Protein AF-A0A2K0TDV8-F1 (afdb_monomer_lite)

Foldseek 3Di:
DDDDDDDDPPDDPPPDPPPVLVDPLPLCPLQDDDDDLVRLLVSLVVLLVVLVVLVLCVLQDPCSVSCLSSLQVSLVSLLVSLVVLCVPPPDDNQPSLVSSLSSLVSQLLRRSDPVSNVSSVVSLVPDPCDDPSVPPPVDNPPCVVVSVVSCVVRPHDDD

Radius of gyration: 22.63 Å; chains: 1; bounding box: 81×24×63 Å

Secondary structure (DSSP, 8-state):
--------------------GGG---TTTTPPP--SHHHHHHHHHHHHHHHHHHHHHHHH-TTGGGGHHHHHHHHHHHHHHHHHHHHH--S-HHHHHHTTHHHHHHHHHH-S-HHHHHHHHHHHHTS-SSSGGG---SSTHHHHHHHHHHHHHS-----

pLDDT: mean 72.07, std 19.68, range [34.25, 96.44]

Structure (mmCIF, N/CA/C/O backbone):
data_AF-A0A2K0TDV8-F1
#
_entry.id   AF-A0A2K0TDV8-F1
#
loop_
_atom_site.group_PDB
_atom_site.id
_atom_site.type_symbol
_atom_site.label_atom_id
_atom_site.label_alt_id
_atom_site.label_comp_id
_atom_site.label_asym_id
_atom_site.label_entity_id
_atom_site.label_seq_id
_atom_site.pdbx_PDB_ins_code
_atom_site.Cartn_x
_atom_site.Cartn_y
_atom_site.Cartn_z
_atom_site.occupancy
_atom_site.B_iso_or_equiv
_atom_site.auth_seq_id
_atom_site.auth_comp_id
_atom_site.auth_asym_id
_atom_site.auth_atom_id
_atom_site.pdbx_PDB_model_num
ATOM 1 N N . MET A 1 1 ? 61.253 -1.330 42.720 1.00 34.25 1 MET A N 1
ATOM 2 C CA . MET A 1 1 ? 60.950 -1.454 41.282 1.00 34.25 1 MET A CA 1
ATOM 3 C C . MET A 1 1 ? 59.486 -1.865 41.175 1.00 34.25 1 MET A C 1
ATOM 5 O O . MET A 1 1 ? 59.145 -2.910 41.700 1.00 34.25 1 MET A O 1
ATOM 9 N N . LEU A 1 2 ? 58.669 -0.966 40.611 1.00 35.56 2 LEU A N 1
ATOM 10 C CA . LEU A 1 2 ? 57.293 -1.111 40.097 1.00 35.56 2 LEU A CA 1
ATOM 11 C C . LEU A 1 2 ? 56.145 -1.568 41.029 1.00 35.56 2 LEU A C 1
ATOM 13 O O . LEU A 1 2 ? 55.917 -2.746 41.267 1.00 35.56 2 LEU A O 1
ATOM 17 N N . TYR A 1 3 ? 55.369 -0.558 41.445 1.00 35.44 3 TYR A N 1
ATOM 18 C CA . TYR A 1 3 ? 53.937 -0.609 41.761 1.00 35.44 3 TYR A CA 1
ATOM 19 C C . TYR A 1 3 ? 53.125 -1.071 40.543 1.00 35.44 3 TYR A C 1
ATOM 21 O O . TYR A 1 3 ? 53.331 -0.520 39.463 1.00 35.44 3 TYR A O 1
ATOM 29 N N . VAL A 1 4 ? 52.116 -1.924 40.744 1.00 35.66 4 VAL A N 1
ATOM 30 C CA . VAL A 1 4 ? 50.887 -1.915 39.930 1.00 35.66 4 VAL A CA 1
ATOM 31 C C . VAL A 1 4 ? 49.699 -2.223 40.846 1.00 35.66 4 VAL A C 1
ATOM 33 O O . VAL A 1 4 ? 49.537 -3.340 41.324 1.00 35.66 4 VAL A O 1
ATOM 36 N N . SER A 1 5 ? 48.890 -1.194 41.103 1.00 39.72 5 SER A N 1
ATOM 37 C CA . SER A 1 5 ? 47.543 -1.304 41.664 1.00 39.72 5 SER A CA 1
ATOM 38 C C . SER A 1 5 ? 46.589 -1.547 40.494 1.00 39.72 5 SER A C 1
ATOM 40 O O . SER A 1 5 ? 46.474 -0.684 39.622 1.00 39.72 5 SER A O 1
ATOM 42 N N . LEU A 1 6 ? 45.963 -2.724 40.428 1.00 38.41 6 LEU A N 1
ATOM 43 C CA . LEU A 1 6 ? 44.910 -3.007 39.452 1.00 38.41 6 LEU A CA 1
ATOM 44 C C . LEU A 1 6 ? 43.569 -2.616 40.071 1.00 38.41 6 LEU A C 1
ATOM 46 O O . LEU A 1 6 ? 43.057 -3.262 40.980 1.00 38.41 6 LEU A O 1
ATOM 50 N N . LYS A 1 7 ? 43.086 -1.475 39.586 1.00 38.44 7 LYS A N 1
ATOM 51 C CA . LYS A 1 7 ? 41.793 -0.857 39.856 1.00 38.44 7 LYS A CA 1
ATOM 52 C C . LYS A 1 7 ? 40.673 -1.783 39.368 1.00 38.44 7 LYS A C 1
ATOM 54 O O . LYS A 1 7 ? 40.788 -2.358 38.290 1.00 38.44 7 LYS A O 1
ATOM 59 N N . GLU A 1 8 ? 39.614 -1.897 40.162 1.00 38.06 8 GLU A N 1
ATOM 60 C CA . GLU A 1 8 ? 38.343 -2.524 39.794 1.00 38.06 8 GLU A CA 1
ATOM 61 C C . GLU A 1 8 ? 37.771 -1.873 38.525 1.00 38.06 8 GLU A C 1
ATOM 63 O O . GLU A 1 8 ? 37.447 -0.684 38.529 1.00 38.06 8 GLU A O 1
ATOM 68 N N . ASP A 1 9 ? 37.615 -2.654 37.455 1.00 34.84 9 ASP A N 1
ATOM 69 C CA . ASP A 1 9 ? 36.785 -2.276 36.309 1.00 34.84 9 ASP A CA 1
ATOM 70 C C . ASP A 1 9 ? 35.326 -2.598 36.641 1.00 34.84 9 ASP A C 1
ATOM 72 O O . ASP A 1 9 ? 34.783 -3.659 36.329 1.00 34.84 9 ASP A O 1
ATOM 76 N N . GLN A 1 10 ? 34.688 -1.650 37.321 1.00 40.41 10 GLN A N 1
ATOM 77 C CA . GLN A 1 10 ? 33.242 -1.597 37.457 1.00 40.41 10 GLN A CA 1
ATOM 78 C C . GLN A 1 10 ? 32.666 -1.222 36.084 1.00 40.41 10 GLN A C 1
ATOM 80 O O . GLN A 1 10 ? 32.701 -0.065 35.666 1.00 40.41 10 GLN A O 1
ATOM 85 N N . SER A 1 11 ? 32.203 -2.228 35.341 1.00 37.12 11 SER A N 1
ATOM 86 C CA . SER A 1 11 ? 31.529 -2.031 34.057 1.00 37.12 11 SER A CA 1
ATOM 87 C C . SER A 1 11 ? 30.281 -1.159 34.262 1.00 37.12 11 SER A C 1
ATOM 89 O O . SER A 1 11 ? 29.510 -1.433 35.185 1.00 37.12 11 SER A O 1
ATOM 91 N N . PRO A 1 12 ? 30.041 -0.120 33.443 1.00 39.59 12 PRO A N 1
ATOM 92 C CA . PRO A 1 12 ? 28.808 0.642 33.548 1.00 39.59 12 PRO A CA 1
ATOM 93 C C . PRO A 1 12 ? 27.650 -0.256 33.104 1.00 39.59 12 PRO A C 1
ATOM 95 O O . PRO A 1 12 ? 27.667 -0.789 31.993 1.00 39.59 12 PRO A O 1
ATOM 98 N N . SER A 1 13 ? 26.649 -0.437 33.972 1.00 37.62 13 SER A N 1
ATOM 99 C CA . SER A 1 13 ? 25.384 -1.043 33.568 1.00 37.62 13 SER A CA 1
ATOM 100 C C . SER A 1 13 ? 24.748 -0.122 32.534 1.00 37.62 13 SER A C 1
ATOM 102 O O . SER A 1 13 ? 24.280 0.971 32.861 1.00 37.62 13 SER A O 1
ATOM 104 N N . ILE A 1 14 ? 24.782 -0.542 31.275 1.00 38.66 14 ILE A N 1
ATOM 105 C CA . ILE A 1 14 ? 23.979 0.061 30.223 1.00 38.66 14 ILE A CA 1
ATOM 106 C C . ILE A 1 14 ? 22.534 -0.287 30.565 1.00 38.66 14 ILE A C 1
ATOM 108 O O . ILE A 1 14 ? 22.094 -1.419 30.392 1.00 38.66 14 ILE A O 1
ATOM 112 N N . SER A 1 15 ? 21.822 0.684 31.124 1.00 45.03 15 SER A N 1
ATOM 113 C CA . SER A 1 15 ? 20.370 0.665 31.161 1.00 45.03 15 SER A CA 1
ATOM 114 C C . SER A 1 15 ? 19.909 0.946 29.735 1.00 45.03 15 SER A C 1
ATOM 116 O O . SER A 1 15 ? 19.840 2.105 29.325 1.00 45.03 15 SER A O 1
ATOM 118 N N . GLU A 1 16 ? 19.680 -0.102 28.947 1.00 44.28 16 GLU A N 1
ATOM 119 C CA . GLU A 1 16 ? 18.905 0.049 27.719 1.00 44.28 16 GLU A CA 1
ATOM 120 C C . GLU A 1 16 ? 17.519 0.564 28.133 1.00 44.28 16 GLU A C 1
ATOM 122 O O . GLU A 1 16 ? 16.904 -0.015 29.035 1.00 44.28 16 GLU A O 1
ATOM 127 N N . PRO A 1 17 ? 17.028 1.682 27.574 1.00 42.97 17 PRO A N 1
ATOM 128 C CA . PRO A 1 17 ? 15.631 2.010 27.749 1.00 42.97 17 PRO A CA 1
ATOM 129 C C . PRO A 1 17 ? 14.848 0.916 27.024 1.00 42.97 17 PRO A C 1
ATOM 131 O O . PRO A 1 17 ? 14.946 0.791 25.804 1.00 42.97 17 PRO A O 1
ATOM 134 N N . GLU A 1 18 ? 14.097 0.116 27.779 1.00 47.19 18 GLU A N 1
ATOM 135 C CA . GLU A 1 18 ? 12.995 -0.680 27.246 1.00 47.19 18 GLU A CA 1
ATOM 136 C C . GLU A 1 18 ? 11.960 0.305 26.676 1.00 47.19 18 GLU A C 1
ATOM 138 O O . GLU A 1 18 ? 10.981 0.673 27.325 1.00 47.19 18 GLU A O 1
ATOM 143 N N . GLU A 1 19 ? 12.223 0.830 25.477 1.00 50.44 19 GLU A N 1
ATOM 144 C CA . GLU A 1 19 ? 11.167 1.381 24.647 1.00 50.44 19 GLU A CA 1
ATOM 145 C C . GLU A 1 19 ? 10.252 0.207 24.315 1.00 50.44 19 GLU A C 1
ATOM 147 O O . GLU A 1 19 ? 10.674 -0.772 23.702 1.00 50.44 19 GLU A O 1
ATOM 152 N N . ASP A 1 20 ? 9.011 0.298 24.782 1.00 44.69 20 ASP A N 1
ATOM 153 C CA . ASP A 1 20 ? 7.917 -0.608 24.456 1.00 44.69 20 ASP A CA 1
ATOM 154 C C . ASP A 1 20 ? 7.663 -0.566 22.934 1.00 44.69 20 ASP A C 1
ATOM 156 O O . ASP A 1 20 ? 6.823 0.173 22.411 1.00 44.69 20 ASP A O 1
ATOM 160 N N . ASP A 1 21 ? 8.487 -1.319 22.205 1.00 51.66 21 ASP A N 1
ATOM 161 C CA . ASP A 1 21 ? 8.592 -1.376 20.744 1.00 51.66 21 ASP A CA 1
ATOM 162 C C . ASP A 1 21 ? 7.251 -1.758 20.090 1.00 51.66 21 ASP A C 1
ATOM 164 O O . ASP A 1 21 ? 6.934 -1.372 18.962 1.00 51.66 21 ASP A O 1
ATOM 168 N N . ALA A 1 22 ? 6.378 -2.427 20.850 1.00 50.53 22 ALA A N 1
ATOM 169 C CA . ALA A 1 22 ? 5.074 -2.877 20.390 1.00 50.53 22 ALA A CA 1
ATOM 170 C C . ALA A 1 22 ? 4.088 -1.730 20.082 1.00 50.53 22 ALA A C 1
ATOM 172 O O . ALA A 1 22 ? 3.135 -1.942 19.326 1.00 50.53 22 ALA A O 1
ATOM 173 N N . THR A 1 23 ? 4.287 -0.515 20.616 1.00 55.88 23 THR A N 1
ATOM 174 C CA . THR A 1 23 ? 3.321 0.595 20.460 1.00 55.88 23 THR A CA 1
ATOM 175 C C . THR A 1 23 ? 3.941 1.958 20.167 1.00 55.88 23 THR A C 1
ATOM 177 O O . THR A 1 23 ? 3.319 2.995 20.413 1.00 55.88 23 THR A O 1
ATOM 180 N N . SER A 1 24 ? 5.127 2.006 19.553 1.00 62.53 24 SER A N 1
ATOM 181 C CA . SER A 1 24 ? 5.688 3.292 19.134 1.00 62.53 24 SER A CA 1
ATOM 182 C C . SER A 1 24 ? 4.723 4.042 18.203 1.00 62.53 24 SER A C 1
ATOM 184 O O . SER A 1 24 ? 4.488 3.639 17.060 1.00 62.53 24 SER A O 1
ATOM 186 N N . LEU A 1 25 ? 4.181 5.166 18.688 1.00 64.62 25 LEU A N 1
ATOM 187 C CA . LEU A 1 25 ? 3.354 6.103 17.917 1.00 64.62 25 LEU A CA 1
ATOM 188 C C . LEU A 1 25 ? 4.182 6.914 16.914 1.00 64.62 25 LEU A C 1
ATOM 190 O O . LEU A 1 25 ? 3.615 7.672 16.128 1.00 64.62 25 LEU A O 1
ATOM 194 N N . ASN A 1 26 ? 5.515 6.769 16.919 1.00 70.94 26 ASN A N 1
ATOM 195 C CA . ASN A 1 26 ? 6.358 7.385 15.909 1.00 70.94 26 ASN A CA 1
ATOM 196 C C . ASN A 1 26 ? 5.978 6.793 14.541 1.00 70.94 26 ASN A C 1
ATOM 198 O O . ASN A 1 26 ? 6.185 5.597 14.289 1.00 70.94 26 ASN A O 1
ATOM 202 N N . PRO A 1 27 ? 5.424 7.608 13.628 1.00 64.31 27 PRO A N 1
ATOM 203 C CA . PRO A 1 27 ? 4.911 7.085 12.374 1.00 64.31 27 PRO A CA 1
ATOM 204 C C . PRO A 1 27 ? 6.048 6.538 11.496 1.00 64.31 27 PRO A C 1
ATOM 206 O O . PRO A 1 27 ? 5.813 5.599 10.741 1.00 64.31 27 PRO A O 1
ATOM 209 N N . ARG A 1 28 ? 7.289 7.024 11.679 1.00 68.88 28 ARG A N 1
ATOM 210 C CA . ARG A 1 28 ? 8.467 6.619 10.898 1.00 68.88 28 ARG A CA 1
ATOM 211 C C . ARG A 1 28 ? 9.244 5.427 11.451 1.00 68.88 28 ARG A C 1
ATOM 213 O O . ARG A 1 28 ? 10.149 4.974 10.759 1.00 68.88 28 ARG A O 1
ATOM 220 N N . HIS A 1 29 ? 8.922 4.932 12.648 1.00 69.25 29 HIS A N 1
ATOM 221 C CA . HIS A 1 29 ? 9.697 3.867 13.306 1.00 69.25 29 HIS A CA 1
ATOM 222 C C . HIS A 1 29 ? 9.867 2.634 12.395 1.00 69.25 29 HIS A C 1
ATOM 224 O O . HIS A 1 29 ? 10.936 2.046 12.327 1.00 69.25 29 HIS A O 1
ATOM 230 N N . PHE A 1 30 ? 8.856 2.322 11.583 1.00 74.12 30 PHE A N 1
ATOM 231 C CA . PHE A 1 30 ? 8.838 1.134 10.725 1.00 74.12 30 PHE A CA 1
ATOM 232 C C . PHE A 1 30 ? 9.075 1.427 9.233 1.00 74.12 30 PHE A C 1
ATOM 234 O O . PHE A 1 30 ? 8.704 0.628 8.377 1.00 74.12 30 PHE A O 1
ATOM 241 N N . MET A 1 31 ? 9.656 2.578 8.882 1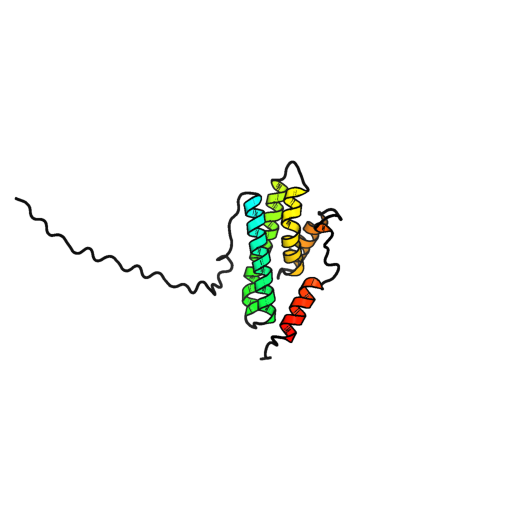.00 83.75 31 MET A N 1
ATOM 242 C CA . MET A 1 31 ? 9.990 2.887 7.485 1.00 83.75 31 MET A CA 1
ATOM 243 C C . MET A 1 31 ? 11.347 2.278 7.117 1.00 83.75 31 MET A C 1
ATOM 245 O O . MET A 1 31 ? 12.381 2.683 7.646 1.00 83.75 31 MET A O 1
ATOM 249 N N . LEU A 1 32 ? 11.351 1.339 6.170 1.00 88.12 32 LEU A N 1
ATOM 250 C CA . LEU A 1 32 ? 12.572 0.707 5.670 1.00 88.12 32 LEU A CA 1
ATOM 251 C C . LEU A 1 32 ? 13.100 1.452 4.431 1.00 88.12 32 LEU A C 1
ATOM 253 O O . LEU A 1 32 ? 12.331 1.713 3.502 1.00 88.12 32 LEU A O 1
ATOM 257 N N . PRO A 1 33 ? 14.399 1.800 4.368 1.00 90.88 33 PRO A N 1
ATOM 258 C CA . PRO A 1 33 ? 14.975 2.397 3.172 1.00 90.88 33 PRO A CA 1
ATOM 259 C C . PRO A 1 33 ? 15.162 1.347 2.069 1.00 90.88 33 PRO A C 1
ATOM 261 O O . PRO A 1 33 ? 15.380 0.167 2.334 1.00 90.88 33 PRO A O 1
ATOM 264 N N . TYR A 1 34 ? 15.148 1.795 0.816 1.00 91.00 34 TYR A N 1
ATOM 265 C CA . TYR A 1 34 ? 15.464 0.974 -0.351 1.00 91.00 34 TYR A CA 1
ATOM 266 C C . TYR A 1 34 ? 16.202 1.808 -1.398 1.00 91.00 34 TYR A C 1
ATOM 268 O O . TYR A 1 34 ? 15.978 3.012 -1.533 1.00 91.00 34 TYR A O 1
ATOM 276 N N . THR A 1 35 ? 17.105 1.172 -2.145 1.00 90.81 35 THR A N 1
ATOM 277 C CA . THR A 1 35 ? 17.933 1.844 -3.163 1.00 90.81 35 THR A CA 1
ATOM 278 C C . THR A 1 35 ? 17.974 1.099 -4.493 1.00 90.81 35 THR A C 1
ATOM 280 O O . THR A 1 35 ? 18.470 1.645 -5.479 1.00 90.81 35 THR A O 1
ATOM 283 N N . ASP A 1 36 ? 17.398 -0.096 -4.579 1.00 89.69 36 ASP A N 1
ATOM 284 C CA . ASP A 1 36 ? 17.361 -0.950 -5.765 1.00 89.69 36 ASP A CA 1
ATOM 285 C C . ASP A 1 36 ? 15.945 -1.500 -6.005 1.00 89.69 36 ASP A C 1
ATOM 287 O O . ASP A 1 36 ? 15.055 -1.362 -5.169 1.00 89.69 36 ASP A O 1
ATOM 291 N N . ILE A 1 37 ? 15.712 -2.073 -7.189 1.00 88.75 37 ILE A N 1
ATOM 292 C CA . ILE A 1 37 ? 14.387 -2.579 -7.586 1.00 88.75 37 ILE A CA 1
ATOM 293 C C . ILE A 1 37 ? 13.915 -3.721 -6.661 1.00 88.75 37 ILE A C 1
ATOM 295 O O . ILE A 1 37 ? 12.788 -3.634 -6.170 1.00 88.75 37 ILE A O 1
ATOM 299 N N . PRO A 1 38 ? 14.719 -4.775 -6.400 1.00 89.06 38 PRO A N 1
ATOM 300 C CA . PRO A 1 38 ? 14.347 -5.824 -5.452 1.00 89.06 38 PRO A CA 1
ATOM 301 C C . PRO A 1 38 ? 13.977 -5.306 -4.059 1.00 89.06 38 PRO A C 1
ATOM 303 O O . PRO A 1 38 ? 12.917 -5.670 -3.546 1.00 89.06 38 PRO A O 1
ATOM 306 N N . SER A 1 39 ? 14.806 -4.443 -3.459 1.00 91.94 39 SER A N 1
ATOM 307 C CA . SER A 1 39 ? 14.516 -3.886 -2.133 1.00 91.94 39 SER A CA 1
ATOM 308 C C . SER A 1 39 ? 13.257 -3.019 -2.144 1.00 91.94 39 SER A C 1
ATOM 310 O O . SER A 1 39 ? 12.416 -3.181 -1.265 1.00 91.94 39 SER A O 1
ATOM 312 N N . ALA A 1 40 ? 13.041 -2.195 -3.175 1.00 92.31 40 ALA A N 1
ATOM 313 C CA . ALA A 1 40 ? 11.814 -1.406 -3.326 1.00 92.31 40 ALA A CA 1
ATOM 314 C C . ALA A 1 40 ? 10.551 -2.285 -3.416 1.00 92.31 40 ALA A C 1
ATOM 316 O O . ALA A 1 40 ? 9.522 -1.990 -2.803 1.00 92.31 40 ALA A O 1
ATOM 317 N N . ALA A 1 41 ? 10.619 -3.398 -4.151 1.00 90.44 41 ALA A N 1
ATOM 318 C CA . ALA A 1 41 ? 9.495 -4.320 -4.288 1.00 90.44 41 ALA A CA 1
ATOM 319 C C . ALA A 1 41 ? 9.189 -5.081 -2.983 1.00 90.44 41 ALA A C 1
ATOM 321 O O . ALA A 1 41 ? 8.023 -5.273 -2.636 1.00 90.44 41 ALA A O 1
ATOM 322 N N . LEU A 1 42 ? 10.220 -5.493 -2.238 1.00 93.12 42 LEU A N 1
ATOM 323 C CA . LEU A 1 42 ? 10.049 -6.168 -0.947 1.00 93.12 42 LEU A CA 1
ATOM 324 C C . LEU A 1 42 ? 9.559 -5.212 0.144 1.00 93.12 42 LEU A C 1
ATOM 326 O O . LEU A 1 42 ? 8.622 -5.547 0.866 1.00 93.12 42 LEU A O 1
ATOM 330 N N . VAL A 1 43 ? 10.142 -4.014 0.239 1.00 94.75 43 VAL A N 1
ATOM 331 C CA . VAL A 1 43 ? 9.717 -2.998 1.213 1.00 94.75 43 VAL A CA 1
ATOM 332 C C . VAL A 1 43 ? 8.276 -2.573 0.951 1.00 94.75 43 VAL A C 1
ATOM 334 O O . VAL A 1 43 ? 7.471 -2.555 1.874 1.00 94.75 43 VAL A O 1
ATOM 337 N N . SER A 1 44 ? 7.894 -2.339 -0.305 1.00 94.62 44 SER A N 1
ATOM 338 C CA . SER A 1 44 ? 6.498 -2.009 -0.615 1.00 94.62 44 SER A CA 1
ATOM 339 C C . SER A 1 44 ? 5.520 -3.147 -0.297 1.00 94.62 44 SER A C 1
ATOM 341 O O . SER A 1 44 ? 4.364 -2.887 0.040 1.00 94.62 44 SER A O 1
ATOM 343 N N . LEU A 1 45 ? 5.949 -4.413 -0.378 1.00 94.12 45 LEU A N 1
ATOM 344 C CA . LEU A 1 45 ? 5.133 -5.547 0.061 1.00 94.12 45 LEU A CA 1
ATOM 345 C C . LEU A 1 45 ? 4.954 -5.550 1.585 1.00 94.12 45 LEU A C 1
ATOM 347 O O . LEU A 1 45 ? 3.837 -5.745 2.066 1.00 94.12 45 LEU A O 1
ATOM 351 N N . TYR A 1 46 ? 6.029 -5.286 2.329 1.00 95.12 46 TYR A N 1
ATOM 352 C CA . TYR A 1 46 ? 5.981 -5.077 3.775 1.00 95.12 46 TYR A CA 1
ATOM 353 C C . TYR A 1 46 ? 5.035 -3.924 4.144 1.00 95.12 46 TYR A C 1
ATOM 355 O O . TYR A 1 46 ? 4.166 -4.082 5.002 1.00 95.12 46 TYR A O 1
ATOM 363 N N . ASP A 1 47 ? 5.126 -2.792 3.450 1.00 95.56 47 ASP A N 1
ATOM 364 C CA . ASP A 1 47 ? 4.244 -1.643 3.656 1.00 95.56 47 ASP A CA 1
ATOM 365 C C . ASP A 1 47 ? 2.775 -1.996 3.379 1.00 95.56 47 ASP A C 1
ATOM 367 O O . ASP A 1 47 ? 1.886 -1.619 4.142 1.00 95.56 47 ASP A O 1
ATOM 371 N N . ALA A 1 48 ? 2.500 -2.773 2.327 1.00 93.75 48 ALA A N 1
ATOM 372 C CA . ALA A 1 48 ? 1.148 -3.226 2.011 1.00 93.75 48 ALA A CA 1
ATOM 373 C C . ALA A 1 48 ? 0.578 -4.138 3.111 1.00 93.75 48 ALA A C 1
ATOM 375 O O . ALA A 1 48 ? -0.590 -4.000 3.490 1.00 93.75 48 ALA A O 1
ATOM 376 N N . ALA A 1 49 ? 1.394 -5.038 3.665 1.00 93.50 49 ALA A N 1
ATOM 377 C CA . ALA A 1 49 ? 0.999 -5.874 4.796 1.00 93.50 49 ALA A CA 1
ATOM 378 C C . ALA A 1 49 ? 0.701 -5.033 6.050 1.00 93.50 49 ALA A C 1
ATOM 380 O O . ALA A 1 49 ? -0.313 -5.262 6.710 1.00 93.50 49 ALA A O 1
ATOM 381 N N . ASN A 1 50 ? 1.507 -4.005 6.334 1.00 94.19 50 ASN A N 1
ATOM 382 C CA . ASN A 1 50 ? 1.261 -3.093 7.454 1.00 94.19 50 ASN A CA 1
ATOM 383 C C . ASN A 1 50 ? -0.027 -2.285 7.275 1.00 94.19 50 ASN A C 1
ATOM 385 O O . ASN A 1 50 ? -0.826 -2.210 8.203 1.00 94.19 50 ASN A O 1
ATOM 389 N N . ILE A 1 51 ? -0.289 -1.736 6.082 1.00 92.38 51 ILE A N 1
ATOM 390 C CA . ILE A 1 51 ? -1.566 -1.058 5.788 1.00 92.38 51 ILE A CA 1
ATOM 391 C C . ILE A 1 51 ? -2.739 -1.998 6.064 1.00 92.38 51 ILE A C 1
ATOM 393 O O . ILE A 1 51 ? -3.715 -1.596 6.693 1.00 92.38 51 ILE A O 1
ATOM 397 N N . SER A 1 52 ? -2.624 -3.248 5.616 1.00 89.88 52 SER A N 1
ATOM 398 C CA . SER A 1 52 ? -3.644 -4.276 5.817 1.00 89.88 52 SER A CA 1
ATOM 399 C C . SER A 1 52 ? -3.925 -4.497 7.298 1.00 89.88 52 SER A C 1
ATOM 401 O O . SER A 1 52 ? -5.059 -4.356 7.744 1.00 89.88 52 SER A O 1
ATOM 403 N N . LEU A 1 53 ? -2.880 -4.769 8.077 1.00 90.06 53 LEU A N 1
ATOM 404 C CA . LEU A 1 53 ? -2.991 -5.032 9.505 1.00 90.06 53 LEU A CA 1
ATOM 405 C C . LEU A 1 53 ? -3.550 -3.827 10.272 1.00 90.06 53 LEU A C 1
ATOM 407 O O . LEU A 1 53 ? -4.476 -3.985 11.061 1.00 90.06 53 LEU A O 1
ATOM 411 N N . LEU A 1 54 ? -3.057 -2.618 9.993 1.00 89.00 54 LEU A N 1
ATOM 412 C CA . LEU A 1 54 ? -3.530 -1.391 10.638 1.00 89.00 54 LEU A CA 1
ATOM 413 C C . LEU A 1 54 ? -4.990 -1.076 10.284 1.00 89.00 54 LEU A C 1
ATOM 415 O O . LEU A 1 54 ? -5.731 -0.567 11.122 1.00 89.00 54 LEU A O 1
ATOM 419 N N . ARG A 1 55 ? -5.437 -1.401 9.064 1.00 85.94 55 ARG A N 1
ATOM 420 C CA . ARG A 1 55 ? -6.847 -1.263 8.677 1.00 85.94 55 ARG A CA 1
ATOM 421 C C . ARG A 1 55 ? -7.753 -2.285 9.327 1.00 85.94 55 ARG A C 1
ATOM 423 O O . ARG A 1 55 ? -8.848 -1.918 9.735 1.00 85.94 55 ARG A O 1
ATOM 430 N N . LEU A 1 56 ? -7.308 -3.527 9.452 1.00 85.81 56 LEU A N 1
ATOM 431 C CA . LEU A 1 56 ? -8.059 -4.538 10.188 1.00 85.81 56 LEU A CA 1
ATOM 432 C C . LEU A 1 56 ? -8.136 -4.184 11.677 1.00 85.81 56 LEU A C 1
ATOM 434 O O . LEU A 1 56 ? -9.205 -4.292 12.269 1.00 85.81 56 LEU A O 1
ATOM 438 N N . LEU A 1 57 ? -7.053 -3.656 12.256 1.00 83.94 57 LEU A N 1
ATOM 439 C CA . LEU A 1 57 ? -7.050 -3.128 13.620 1.00 83.94 57 LEU A CA 1
ATOM 440 C C . LEU A 1 57 ? -8.063 -1.984 13.792 1.00 83.94 57 LEU A C 1
ATOM 442 O O . LEU A 1 57 ? -8.713 -1.887 14.829 1.00 83.94 57 LEU A O 1
ATOM 446 N N . HIS A 1 58 ? -8.256 -1.168 12.751 1.00 81.62 58 HIS A N 1
ATOM 447 C CA . HIS A 1 58 ? -9.272 -0.113 12.720 1.00 81.62 58 HIS A CA 1
ATOM 448 C C . HIS A 1 58 ? -10.708 -0.616 12.869 1.00 81.62 58 HIS A C 1
ATOM 450 O O . HIS A 1 58 ? -11.566 0.140 13.309 1.00 81.62 58 HIS A O 1
ATOM 456 N N . LEU A 1 59 ? -10.976 -1.881 12.540 1.00 76.69 59 LEU A N 1
AT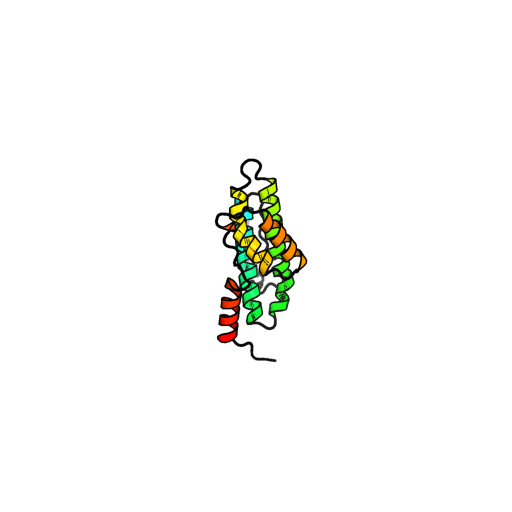OM 457 C CA . LEU A 1 59 ? -12.306 -2.470 12.693 1.00 76.69 59 LEU A CA 1
ATOM 458 C C . LEU A 1 59 ? -12.604 -2.913 14.126 1.00 76.69 59 LEU A C 1
ATOM 460 O O . LEU A 1 59 ? -13.771 -3.062 14.464 1.00 76.69 59 LEU A O 1
ATOM 464 N N . VAL A 1 60 ? -11.573 -3.143 14.942 1.00 79.19 60 VAL A N 1
ATOM 465 C CA . VAL A 1 60 ? -11.710 -3.778 16.265 1.00 79.19 60 VAL A CA 1
ATOM 466 C C . VAL A 1 60 ? -11.230 -2.900 17.420 1.00 79.19 60 VAL A C 1
ATOM 468 O O . VAL A 1 60 ? -11.447 -3.253 18.574 1.00 79.19 60 VAL A O 1
ATOM 471 N N . SER A 1 61 ? -10.574 -1.767 17.141 1.00 79.00 61 SER A N 1
ATOM 472 C CA . SER A 1 61 ? -10.019 -0.884 18.171 1.00 79.00 61 SER A CA 1
ATOM 473 C C . SER A 1 61 ? -10.464 0.576 18.003 1.00 79.00 61 SER A C 1
ATOM 475 O O . SER A 1 61 ? -10.230 1.171 16.947 1.00 79.00 61 SER A O 1
ATOM 477 N N . PRO A 1 62 ? -11.014 1.212 19.057 1.00 76.19 62 PRO A N 1
ATOM 478 C CA . PRO A 1 62 ? -11.438 2.613 19.018 1.00 76.19 62 PRO A CA 1
ATOM 479 C C . PRO A 1 62 ? -10.265 3.604 18.931 1.00 76.19 62 PRO A C 1
ATOM 481 O O . PRO A 1 62 ? -10.449 4.749 18.521 1.00 76.19 62 PRO A O 1
ATOM 484 N N . THR A 1 63 ? -9.043 3.186 19.278 1.00 81.50 63 THR A N 1
ATOM 485 C CA . THR A 1 63 ? -7.838 4.032 19.208 1.00 81.50 63 THR A CA 1
ATOM 486 C C . THR A 1 63 ? -7.105 3.923 17.872 1.00 81.50 63 THR A C 1
ATOM 488 O O . THR A 1 63 ? -6.108 4.604 17.646 1.00 81.50 63 THR A O 1
ATOM 491 N N . ALA A 1 64 ? -7.592 3.098 16.945 1.00 78.00 64 ALA A N 1
ATOM 492 C CA . ALA A 1 64 ? -6.887 2.805 15.705 1.00 78.00 64 ALA A CA 1
ATOM 493 C C . ALA A 1 64 ? -6.830 3.968 14.698 1.00 78.00 64 ALA A C 1
ATOM 495 O O . ALA A 1 64 ? -6.039 3.924 13.753 1.00 78.00 64 ALA A O 1
ATOM 496 N N . SER A 1 65 ? -7.624 5.026 14.893 1.00 81.12 65 SER A N 1
ATOM 497 C CA . SER A 1 65 ? -7.497 6.281 14.138 1.00 81.12 65 SER A CA 1
ATOM 498 C C . SER A 1 65 ? -6.134 6.953 14.342 1.00 81.12 65 SER A C 1
ATOM 500 O O . SER A 1 65 ? -5.640 7.630 13.440 1.00 81.12 65 SER A O 1
ATOM 502 N N . LEU A 1 66 ? -5.455 6.683 15.465 1.00 85.38 66 LEU A N 1
ATOM 503 C CA . LEU A 1 66 ? -4.094 7.159 15.734 1.00 85.38 66 LEU A CA 1
ATOM 504 C C . LEU A 1 66 ? -3.069 6.645 14.707 1.00 85.38 66 LEU A C 1
ATOM 506 O O . LEU A 1 66 ? -2.023 7.264 14.514 1.00 85.38 66 LEU A O 1
ATOM 510 N N . TYR A 1 67 ? -3.371 5.549 14.003 1.00 86.31 67 TYR A N 1
ATOM 511 C CA . TYR A 1 67 ? -2.478 4.965 13.003 1.00 86.31 67 TYR A CA 1
ATOM 512 C C . TYR A 1 67 ? -2.661 5.535 11.593 1.00 86.31 67 TYR A C 1
ATOM 514 O O . TYR A 1 67 ? -1.901 5.164 10.696 1.00 86.31 67 TYR A O 1
ATOM 522 N N . ASP A 1 68 ? -3.601 6.459 11.361 1.00 88.50 68 ASP A N 1
ATOM 523 C CA . ASP A 1 68 ? -3.860 6.990 10.017 1.00 88.50 68 ASP A CA 1
ATOM 524 C C . ASP A 1 68 ? -2.622 7.646 9.398 1.00 88.50 68 ASP A C 1
ATOM 526 O O . ASP A 1 68 ? -2.352 7.434 8.214 1.00 88.50 68 ASP A O 1
ATOM 530 N N . ALA A 1 69 ? -1.830 8.376 10.188 1.00 90.69 69 ALA A N 1
ATOM 531 C CA . ALA A 1 69 ? -0.576 8.972 9.727 1.00 90.69 69 ALA A CA 1
ATOM 532 C C . ALA A 1 69 ? 0.451 7.907 9.306 1.00 90.69 69 ALA A C 1
ATOM 534 O O . ALA A 1 69 ? 1.129 8.066 8.289 1.00 90.69 69 ALA A O 1
ATOM 535 N N . ARG A 1 70 ? 0.535 6.790 10.042 1.00 91.38 70 ARG A N 1
ATOM 536 C CA . ARG A 1 70 ? 1.398 5.654 9.685 1.00 91.38 70 ARG A CA 1
ATOM 537 C C . ARG A 1 70 ? 0.907 4.973 8.403 1.00 91.38 70 ARG A C 1
ATOM 539 O O . ARG A 1 70 ? 1.711 4.699 7.516 1.00 91.38 70 ARG A O 1
ATOM 546 N N . ILE A 1 71 ? -0.406 4.783 8.243 1.00 91.62 71 ILE A N 1
ATOM 547 C CA . ILE A 1 71 ? -1.001 4.250 7.005 1.00 91.62 71 ILE A CA 1
ATOM 548 C C . ILE A 1 71 ? -0.642 5.136 5.800 1.00 91.62 71 ILE A C 1
ATOM 550 O O . ILE A 1 71 ? -0.283 4.612 4.742 1.00 91.62 71 ILE A O 1
ATOM 554 N N . GLN A 1 72 ? -0.686 6.468 5.942 1.00 93.19 72 GLN A N 1
ATOM 555 C CA . GLN A 1 72 ? -0.288 7.386 4.864 1.00 93.19 72 GLN A CA 1
ATOM 556 C C . GLN A 1 72 ? 1.188 7.244 4.495 1.00 93.19 72 GLN A C 1
ATOM 558 O O . GLN A 1 72 ? 1.522 7.324 3.314 1.00 93.19 72 GLN A O 1
ATOM 563 N N . GLN A 1 73 ? 2.068 7.020 5.473 1.00 94.25 73 GLN A N 1
ATOM 564 C CA . GLN A 1 73 ? 3.501 6.852 5.229 1.00 94.25 73 GLN A CA 1
ATOM 565 C C . GLN A 1 73 ? 3.817 5.542 4.504 1.00 94.25 73 GLN A C 1
ATOM 567 O O . GLN A 1 73 ? 4.488 5.582 3.474 1.00 94.25 73 GLN A O 1
ATOM 572 N N . HIS A 1 74 ? 3.257 4.413 4.949 1.00 95.94 74 HIS A N 1
ATOM 573 C CA . HIS A 1 74 ? 3.368 3.145 4.216 1.00 95.94 74 HIS A CA 1
ATOM 574 C C . HIS A 1 74 ? 2.806 3.273 2.796 1.00 95.94 74 HIS A C 1
ATOM 576 O O . HIS A 1 74 ? 3.427 2.834 1.831 1.00 95.94 74 HIS A O 1
ATOM 582 N N . THR A 1 75 ? 1.668 3.958 2.638 1.00 95.25 75 THR A N 1
ATOM 583 C CA . THR A 1 75 ? 1.100 4.211 1.308 1.00 95.25 75 THR A CA 1
ATOM 584 C C . THR A 1 75 ? 2.066 5.024 0.449 1.00 95.25 75 THR A C 1
ATOM 586 O O . THR A 1 75 ? 2.309 4.674 -0.703 1.00 95.25 75 THR A O 1
ATOM 589 N N . GLN A 1 76 ? 2.642 6.096 0.998 1.00 96.44 76 GLN A N 1
ATOM 590 C CA . GLN A 1 76 ? 3.581 6.940 0.268 1.00 96.44 76 GLN A CA 1
ATOM 591 C C . GLN A 1 76 ? 4.827 6.158 -0.155 1.00 96.44 76 GLN A C 1
ATOM 593 O O . GLN A 1 76 ? 5.279 6.312 -1.286 1.00 96.44 76 GLN A O 1
ATOM 598 N N . SER A 1 77 ? 5.338 5.289 0.718 1.00 95.94 77 SER A N 1
ATOM 599 C CA . SER A 1 77 ? 6.469 4.412 0.417 1.00 95.94 77 SER A CA 1
ATOM 600 C C . SER A 1 77 ? 6.175 3.477 -0.760 1.00 95.94 77 SER A C 1
ATOM 602 O O . SER A 1 77 ? 6.992 3.397 -1.677 1.00 95.94 77 SER A O 1
ATOM 604 N N . ILE A 1 78 ? 4.981 2.871 -0.823 1.00 95.75 78 ILE A N 1
ATOM 605 C CA . ILE A 1 78 ? 4.548 2.048 -1.970 1.00 95.75 78 ILE A CA 1
ATOM 606 C C . ILE A 1 78 ? 4.534 2.862 -3.271 1.00 95.75 78 ILE A C 1
ATOM 608 O O . ILE A 1 78 ? 5.025 2.392 -4.301 1.00 95.75 78 ILE A O 1
ATOM 612 N N . LEU A 1 79 ? 3.973 4.077 -3.242 1.00 94.88 79 LEU A N 1
ATOM 613 C CA . LEU A 1 79 ? 3.894 4.943 -4.424 1.00 94.88 79 LEU A CA 1
ATOM 614 C C . LEU A 1 79 ? 5.292 5.339 -4.918 1.00 94.88 79 LEU A C 1
ATOM 616 O O . LEU A 1 79 ? 5.585 5.224 -6.107 1.00 94.88 79 LEU A O 1
ATOM 620 N N . SER A 1 80 ? 6.174 5.733 -4.000 1.00 95.12 80 SER A N 1
ATOM 621 C CA . SER A 1 80 ? 7.559 6.089 -4.316 1.00 95.12 80 SER A CA 1
ATOM 622 C C . SER A 1 80 ? 8.378 4.889 -4.807 1.00 95.12 80 SER A C 1
ATOM 624 O O . SER A 1 80 ? 9.185 5.033 -5.728 1.00 95.12 80 SER A O 1
ATOM 626 N N . ALA A 1 81 ? 8.133 3.687 -4.275 1.00 93.56 81 ALA A N 1
ATOM 627 C CA . ALA A 1 81 ? 8.777 2.461 -4.738 1.00 93.56 81 ALA A CA 1
ATOM 628 C C . ALA A 1 81 ? 8.393 2.162 -6.191 1.00 93.56 81 ALA A C 1
ATOM 630 O O . ALA A 1 81 ? 9.255 1.865 -7.018 1.00 93.56 81 ALA A O 1
ATOM 631 N N . HIS A 1 82 ? 7.111 2.315 -6.531 1.00 91.62 82 HIS A N 1
ATOM 632 C CA . HIS A 1 82 ? 6.633 2.145 -7.900 1.00 91.62 82 HIS A CA 1
ATOM 633 C C . HIS A 1 82 ? 7.286 3.145 -8.869 1.00 91.62 82 HIS A C 1
ATOM 635 O O . HIS A 1 82 ? 7.752 2.749 -9.939 1.00 91.62 82 HIS A O 1
ATOM 641 N N . GLU A 1 83 ? 7.376 4.423 -8.489 1.00 90.88 83 GLU A N 1
ATOM 642 C CA . GLU A 1 83 ? 8.051 5.452 -9.291 1.00 90.88 83 GLU A CA 1
ATOM 643 C C . GLU A 1 83 ? 9.535 5.133 -9.511 1.00 90.88 83 GLU A C 1
ATOM 645 O O . GLU A 1 83 ? 10.014 5.209 -10.645 1.00 90.88 83 GLU A O 1
ATOM 650 N N . MET A 1 84 ? 10.253 4.701 -8.465 1.00 90.56 84 MET A N 1
ATOM 651 C CA . MET A 1 84 ? 11.649 4.268 -8.588 1.00 90.56 84 MET A CA 1
ATOM 652 C C . MET A 1 84 ? 11.784 3.098 -9.569 1.00 90.56 84 MET A C 1
ATOM 654 O O . MET A 1 84 ? 12.675 3.105 -10.422 1.00 90.56 84 MET A O 1
ATOM 658 N N . ILE A 1 85 ? 10.926 2.084 -9.441 1.00 88.06 85 ILE A N 1
ATOM 659 C CA . ILE A 1 85 ? 10.986 0.883 -10.275 1.00 88.06 85 ILE A CA 1
ATOM 660 C C . ILE A 1 85 ? 10.742 1.241 -11.739 1.00 88.06 85 ILE A C 1
ATOM 662 O O . ILE A 1 85 ? 11.502 0.787 -12.594 1.00 88.06 85 ILE A O 1
ATOM 666 N N . ILE A 1 86 ? 9.752 2.088 -12.038 1.00 84.88 86 ILE A N 1
ATOM 667 C CA . ILE A 1 86 ? 9.516 2.571 -13.405 1.00 84.88 86 ILE A CA 1
ATOM 668 C C . ILE A 1 86 ? 10.728 3.347 -13.921 1.00 84.88 86 ILE A C 1
ATOM 670 O O . ILE A 1 86 ? 11.188 3.076 -15.027 1.00 84.88 86 ILE A O 1
ATOM 674 N N . ALA A 1 87 ? 11.277 4.267 -13.124 1.00 85.31 87 ALA A N 1
ATOM 675 C CA . ALA A 1 87 ? 12.413 5.088 -13.538 1.00 85.31 87 ALA A CA 1
ATOM 676 C C . ALA A 1 87 ? 13.670 4.257 -13.854 1.00 85.31 87 ALA A C 1
ATOM 678 O O . ALA A 1 87 ? 14.446 4.623 -14.735 1.00 85.31 87 ALA A O 1
ATOM 679 N N . LYS A 1 88 ? 13.876 3.136 -13.151 1.00 83.56 88 LYS A N 1
ATOM 680 C CA . LYS A 1 88 ? 15.044 2.255 -13.327 1.00 83.56 88 LYS A CA 1
ATOM 681 C C . LYS A 1 88 ? 14.827 1.112 -14.323 1.00 83.56 88 LYS A C 1
ATOM 683 O O . LYS A 1 88 ? 15.803 0.523 -14.782 1.00 83.56 88 LYS A O 1
ATOM 688 N N . SER A 1 89 ? 13.584 0.786 -14.670 1.00 71.88 89 SER A N 1
ATOM 689 C CA . SER A 1 89 ? 13.253 -0.298 -15.605 1.00 71.88 89 SER A CA 1
ATOM 690 C C . SER A 1 89 ? 13.336 0.198 -17.053 1.00 71.88 89 SER A C 1
ATOM 692 O O . SER A 1 89 ? 12.321 0.406 -17.710 1.00 71.88 89 SER A O 1
ATOM 694 N N . SER A 1 90 ? 14.553 0.413 -17.558 1.00 60.47 90 SER A N 1
ATOM 695 C CA . SER A 1 90 ? 14.797 0.991 -18.889 1.00 60.47 90 SER A CA 1
ATOM 696 C C . SER A 1 90 ? 14.605 0.029 -20.072 1.00 60.47 90 SER A C 1
ATOM 698 O O . SER A 1 90 ? 14.570 0.498 -21.207 1.00 60.47 90 SER A O 1
ATOM 700 N N . SER A 1 91 ? 14.468 -1.289 -19.855 1.00 53.34 91 SER A N 1
ATOM 701 C CA . SER A 1 91 ? 14.438 -2.274 -20.957 1.00 53.34 91 SER A CA 1
ATOM 702 C C . SER A 1 91 ? 13.200 -3.176 -21.038 1.00 53.34 91 SER A C 1
ATOM 704 O O . SER A 1 91 ? 12.909 -3.679 -22.115 1.00 53.34 91 SER A O 1
ATOM 706 N N . GLU A 1 92 ? 12.434 -3.356 -19.958 1.00 54.06 92 GLU A N 1
ATOM 707 C CA . GLU A 1 92 ? 11.273 -4.264 -19.920 1.00 54.06 92 GLU A CA 1
ATOM 708 C C . GLU A 1 92 ? 10.178 -3.687 -19.000 1.00 54.06 92 GLU A C 1
ATOM 710 O O . GLU A 1 92 ? 10.143 -3.993 -17.801 1.00 54.06 92 GLU A O 1
ATOM 715 N N . PRO A 1 93 ? 9.252 -2.863 -19.530 1.00 52.62 93 PRO A N 1
ATOM 716 C CA . PRO A 1 93 ? 8.207 -2.203 -18.740 1.00 52.62 93 PRO A CA 1
ATOM 717 C C . PRO A 1 93 ? 7.298 -3.176 -17.967 1.00 52.62 93 PRO A C 1
ATOM 719 O O . PRO A 1 93 ? 6.621 -2.776 -17.026 1.00 52.62 93 PRO A O 1
ATOM 722 N N . GLY A 1 94 ? 7.262 -4.459 -18.353 1.00 56.00 94 GLY A N 1
ATOM 723 C CA . GLY A 1 94 ? 6.344 -5.453 -17.794 1.00 56.00 94 GLY A CA 1
ATOM 724 C C . GLY A 1 94 ? 6.783 -6.103 -16.475 1.00 56.00 94 GLY A C 1
ATOM 725 O O . GLY A 1 94 ? 5.923 -6.447 -15.665 1.00 56.00 94 GLY A O 1
ATOM 726 N N . ARG A 1 95 ? 8.093 -6.282 -16.225 1.00 53.91 95 ARG A N 1
ATOM 727 C CA . ARG A 1 95 ? 8.577 -7.098 -15.086 1.00 53.91 95 ARG A CA 1
ATOM 728 C C . ARG A 1 95 ? 8.655 -6.345 -13.760 1.00 53.91 95 ARG A C 1
ATOM 730 O O . ARG A 1 95 ? 8.194 -6.871 -12.756 1.00 53.91 95 ARG A O 1
ATOM 737 N N . GLY A 1 96 ? 9.185 -5.122 -13.737 1.00 56.12 96 GLY A N 1
ATOM 738 C CA . GLY A 1 96 ? 9.179 -4.305 -12.511 1.00 56.12 96 GLY A CA 1
ATOM 739 C C . GLY A 1 96 ? 7.757 -3.910 -12.097 1.00 56.12 96 GLY A C 1
ATOM 740 O O . GLY A 1 96 ? 7.416 -3.875 -10.920 1.00 56.12 96 GLY A O 1
ATOM 741 N N . SER A 1 97 ? 6.900 -3.711 -13.098 1.00 61.62 97 SER A N 1
ATOM 742 C CA . SER A 1 97 ? 5.491 -3.383 -12.937 1.00 61.62 97 SER A CA 1
ATOM 743 C C . SER A 1 97 ? 4.736 -4.518 -12.225 1.00 61.62 97 SER A C 1
ATOM 745 O O . SER A 1 97 ? 4.146 -4.274 -11.174 1.00 61.62 97 SER A O 1
ATOM 747 N N . ILE A 1 98 ? 4.812 -5.777 -12.692 1.00 69.88 98 ILE A N 1
ATOM 748 C CA . ILE A 1 98 ? 4.003 -6.876 -12.116 1.00 69.88 98 ILE A CA 1
ATOM 749 C C . ILE A 1 98 ? 4.231 -7.094 -10.613 1.00 69.88 98 ILE A C 1
ATOM 751 O O . ILE A 1 98 ? 3.289 -7.429 -9.895 1.00 69.88 98 ILE A O 1
ATOM 755 N N . MET A 1 99 ? 5.455 -6.846 -10.135 1.00 75.81 99 MET A N 1
ATOM 756 C CA . MET A 1 99 ? 5.832 -7.000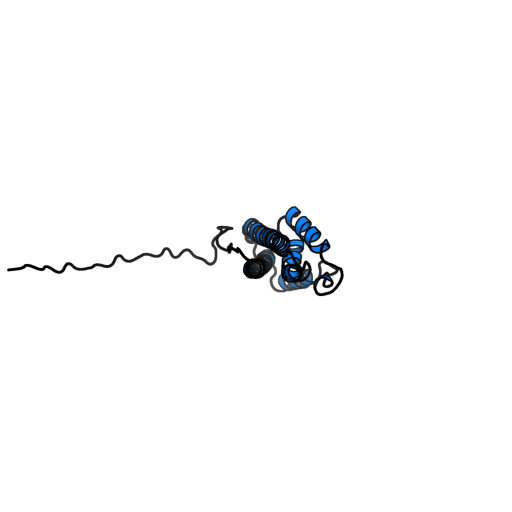 -8.729 1.00 75.81 99 MET A CA 1
ATOM 757 C C . MET A 1 99 ? 5.138 -6.002 -7.798 1.00 75.81 99 MET A C 1
ATOM 759 O O . MET A 1 99 ? 5.142 -6.240 -6.598 1.00 75.81 99 MET A O 1
ATOM 763 N N . MET A 1 100 ? 4.555 -4.924 -8.338 1.00 86.12 100 MET A N 1
ATOM 764 C CA . MET A 1 100 ? 3.925 -3.829 -7.589 1.00 86.12 100 MET A CA 1
ATOM 765 C C . MET A 1 100 ? 2.390 -3.842 -7.634 1.00 86.12 100 MET A C 1
ATOM 767 O O . MET A 1 100 ? 1.745 -3.048 -6.947 1.00 86.12 100 MET A O 1
ATOM 771 N N . VAL A 1 101 ? 1.778 -4.712 -8.449 1.00 85.12 101 VAL A N 1
ATOM 772 C CA . VAL A 1 101 ? 0.321 -4.709 -8.691 1.00 85.12 101 VAL A CA 1
ATOM 773 C C . VAL A 1 101 ? -0.462 -4.853 -7.389 1.00 85.12 101 VAL A C 1
ATOM 775 O O . VAL A 1 101 ? -1.427 -4.126 -7.161 1.00 85.12 101 VAL A O 1
ATOM 778 N N . GLN A 1 102 ? -0.076 -5.807 -6.542 1.00 86.62 102 GLN A N 1
ATOM 779 C CA . GLN A 1 102 ? -0.820 -6.102 -5.321 1.00 86.62 102 GLN A CA 1
ATOM 780 C C . GLN A 1 102 ? -0.684 -4.972 -4.297 1.00 86.62 102 GLN A C 1
ATOM 782 O O . GLN A 1 102 ? -1.675 -4.546 -3.709 1.00 86.62 102 GLN A O 1
ATOM 787 N N . GLN A 1 103 ? 0.524 -4.444 -4.135 1.00 91.62 103 GLN A N 1
ATOM 788 C CA . GLN A 1 103 ? 0.837 -3.335 -3.243 1.00 91.62 103 GLN A CA 1
ATOM 789 C C . GLN A 1 103 ? 0.040 -2.089 -3.638 1.00 91.62 103 GLN A C 1
ATOM 791 O O . GLN A 1 103 ? -0.577 -1.451 -2.787 1.00 91.62 103 GLN A O 1
ATOM 796 N N . LEU A 1 104 ? -0.031 -1.785 -4.938 1.00 89.69 104 LEU A N 1
ATOM 797 C CA . LEU A 1 104 ? -0.826 -0.670 -5.449 1.00 89.69 104 LEU A CA 1
ATOM 798 C C . LEU A 1 104 ? -2.334 -0.879 -5.265 1.00 89.69 104 LEU A C 1
ATOM 800 O O . LEU A 1 104 ? -3.037 0.088 -4.980 1.00 89.69 104 LEU A O 1
ATOM 804 N N . LYS A 1 105 ? -2.853 -2.110 -5.382 1.00 87.50 105 LYS A N 1
ATOM 805 C CA . LYS A 1 105 ? -4.266 -2.404 -5.064 1.00 87.50 105 LYS A CA 1
ATOM 806 C C . LYS A 1 105 ? -4.574 -2.140 -3.596 1.00 87.50 105 LYS A C 1
ATOM 808 O O . LYS A 1 105 ? -5.583 -1.506 -3.300 1.00 87.50 105 LYS A O 1
ATOM 813 N N . ILE A 1 106 ? -3.693 -2.566 -2.693 1.00 89.56 106 ILE A N 1
ATOM 814 C CA . ILE A 1 106 ? -3.830 -2.270 -1.265 1.00 89.56 106 ILE A CA 1
ATOM 815 C C . ILE A 1 106 ? -3.780 -0.758 -1.026 1.00 89.56 106 ILE A C 1
ATOM 817 O O . ILE A 1 106 ? -4.683 -0.221 -0.397 1.00 89.56 106 ILE A O 1
ATOM 821 N N . ALA A 1 107 ? -2.811 -0.039 -1.595 1.00 90.44 107 ALA A N 1
ATOM 822 C CA . ALA A 1 107 ? -2.750 1.421 -1.497 1.00 90.44 107 ALA A CA 1
ATOM 823 C C . ALA A 1 107 ? -4.034 2.105 -2.015 1.00 90.44 107 ALA A C 1
ATOM 825 O O . ALA A 1 107 ? -4.565 3.006 -1.363 1.00 90.44 107 ALA A O 1
ATOM 826 N N . ALA A 1 108 ? -4.566 1.649 -3.153 1.00 87.06 108 ALA A N 1
ATOM 827 C CA . ALA A 1 108 ? -5.783 2.174 -3.771 1.00 87.06 108 ALA A CA 1
ATOM 828 C C . ALA A 1 108 ? -7.041 1.951 -2.923 1.00 87.06 108 ALA A C 1
ATOM 830 O O . ALA A 1 108 ? -7.922 2.809 -2.903 1.00 87.06 108 ALA A O 1
ATOM 831 N N . LEU A 1 109 ? -7.132 0.818 -2.226 1.00 84.69 109 LEU A N 1
ATOM 832 C CA . LEU A 1 109 ? -8.293 0.469 -1.408 1.00 84.69 109 LEU A CA 1
ATOM 833 C C . LEU A 1 109 ? -8.187 1.032 0.011 1.00 84.69 109 LEU A C 1
ATOM 835 O O . LEU A 1 109 ? -9.167 1.532 0.559 1.00 84.69 109 LEU A O 1
ATOM 839 N N . TRP A 1 110 ? -7.003 0.949 0.610 1.00 87.50 110 TRP A N 1
ATOM 840 C CA . TRP A 1 110 ? -6.821 1.000 2.060 1.00 87.50 110 TRP A CA 1
ATOM 841 C C . TRP A 1 110 ? -5.987 2.167 2.565 1.00 87.50 110 TRP A C 1
ATOM 843 O O . TRP A 1 110 ? -5.903 2.362 3.777 1.00 87.50 110 TRP A O 1
ATOM 853 N N . SER A 1 111 ? -5.455 3.019 1.691 1.00 88.38 111 SER A N 1
ATOM 854 C CA . SER A 1 111 ? -4.886 4.285 2.155 1.00 88.38 111 SER A CA 1
ATOM 855 C C . SER A 1 111 ? -5.923 5.126 2.912 1.00 88.38 111 SER A C 1
ATOM 857 O O . SER A 1 111 ? -7.118 5.125 2.593 1.00 88.38 111 SER A O 1
ATOM 859 N N . SER A 1 112 ? -5.480 5.850 3.939 1.00 87.75 112 SER A N 1
ATOM 860 C CA . SER A 1 112 ? -6.280 6.839 4.677 1.00 87.75 112 SER A CA 1
ATOM 861 C C . SER A 1 112 ? -6.415 8.170 3.948 1.00 87.75 112 SER A C 1
ATOM 863 O O . SER A 1 112 ? -7.357 8.907 4.221 1.00 87.75 112 SER A O 1
ATOM 865 N N . SER A 1 113 ? -5.582 8.438 2.940 1.00 89.25 113 SER A N 1
ATOM 866 C CA . SER A 1 113 ? -5.693 9.623 2.089 1.00 89.25 113 SER A CA 1
ATOM 867 C C . SER A 1 113 ? -6.446 9.320 0.792 1.00 89.25 113 SER A C 1
ATOM 869 O O . SER A 1 113 ? -6.048 8.462 0.003 1.00 89.25 113 SER A O 1
ATOM 871 N N . SER A 1 114 ? -7.510 10.079 0.515 1.00 83.31 114 SER A N 1
ATOM 872 C CA . SER A 1 114 ? -8.251 9.991 -0.753 1.00 83.31 114 SER A CA 1
ATOM 873 C C . SER A 1 114 ? -7.374 10.311 -1.967 1.00 83.31 114 SER A C 1
ATOM 875 O O . SER A 1 114 ? -7.500 9.661 -3.005 1.00 83.31 114 SER A O 1
ATOM 877 N N . GLN A 1 115 ? -6.445 11.261 -1.826 1.00 90.81 115 GLN A N 1
ATOM 878 C CA . GLN A 1 115 ? -5.494 11.622 -2.873 1.00 90.81 115 GLN A CA 1
ATOM 879 C C . GLN A 1 115 ? -4.542 10.464 -3.182 1.00 90.81 115 GLN A C 1
ATOM 881 O O . GLN A 1 115 ? -4.349 10.130 -4.349 1.00 90.81 115 GLN A O 1
ATOM 886 N N . GLN A 1 116 ? -3.981 9.816 -2.157 1.00 90.56 116 GLN A N 1
ATOM 887 C CA . GLN A 1 116 ? -3.088 8.674 -2.368 1.00 90.56 116 GLN A CA 1
ATOM 888 C C . GLN A 1 116 ? -3.827 7.489 -3.005 1.00 90.56 116 GLN A C 1
ATOM 890 O O . GLN A 1 116 ? -3.283 6.855 -3.909 1.00 90.56 116 GLN A O 1
ATOM 895 N N . ARG A 1 117 ? -5.091 7.244 -2.619 1.00 86.50 117 ARG A N 1
ATOM 896 C CA . ARG A 1 117 ? -5.941 6.242 -3.288 1.00 86.50 117 ARG A CA 1
ATOM 897 C C . ARG A 1 117 ? -6.105 6.547 -4.777 1.00 86.50 117 ARG A C 1
ATOM 899 O O . ARG A 1 117 ? -5.897 5.668 -5.608 1.00 86.50 117 ARG A O 1
ATOM 906 N N . ALA A 1 118 ? -6.424 7.793 -5.130 1.00 83.81 118 ALA A N 1
ATOM 907 C CA . ALA A 1 118 ? -6.590 8.202 -6.525 1.00 83.81 118 ALA A CA 1
ATOM 908 C C . ALA A 1 118 ? -5.294 8.046 -7.343 1.00 83.81 118 ALA A C 1
ATOM 910 O O . ALA A 1 118 ? -5.332 7.575 -8.482 1.00 83.81 118 ALA A O 1
ATOM 911 N N . VAL A 1 119 ? -4.141 8.387 -6.758 1.00 88.00 119 VAL A N 1
ATOM 912 C CA . VAL A 1 119 ? -2.828 8.189 -7.392 1.00 88.00 119 VAL A CA 1
ATOM 913 C C . VAL A 1 119 ? -2.551 6.702 -7.623 1.00 88.00 119 VAL A C 1
ATOM 915 O O . VAL A 1 119 ? -2.190 6.326 -8.737 1.00 88.00 119 VAL A O 1
ATOM 918 N N . ALA A 1 120 ? -2.788 5.848 -6.625 1.00 88.69 120 ALA A N 1
ATOM 919 C CA . ALA A 1 120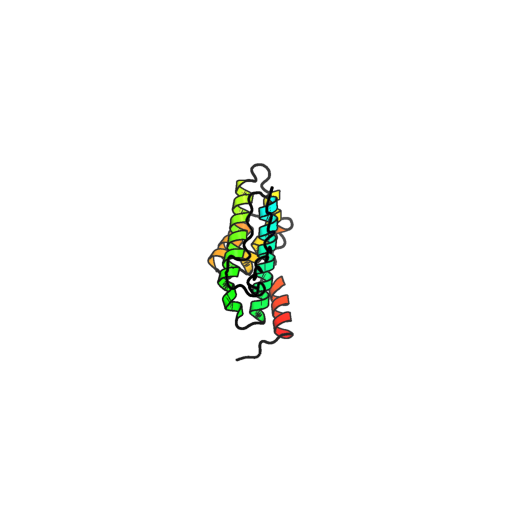 ? -2.614 4.402 -6.755 1.00 88.69 120 ALA A CA 1
ATOM 920 C C . ALA A 1 120 ? -3.520 3.805 -7.849 1.00 88.69 120 ALA A C 1
ATOM 922 O O . ALA A 1 120 ? -3.056 3.013 -8.668 1.00 88.69 120 ALA A O 1
ATOM 923 N N . VAL A 1 121 ? -4.786 4.239 -7.934 1.00 83.31 121 VAL A N 1
ATOM 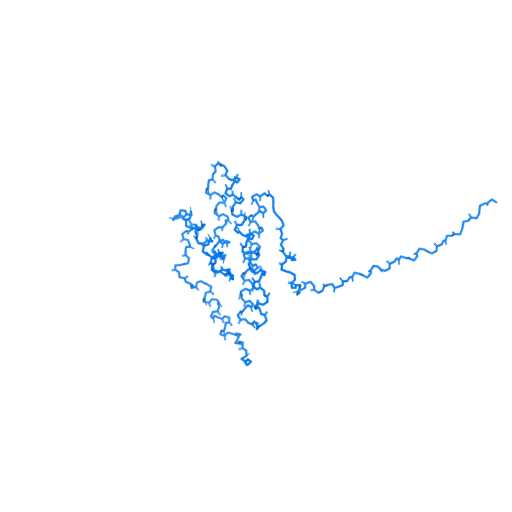924 C CA . VAL A 1 121 ? -5.704 3.849 -9.021 1.00 83.31 121 VAL A CA 1
ATOM 925 C C . VAL A 1 121 ? -5.155 4.264 -10.386 1.00 83.31 121 VAL A C 1
ATOM 927 O O . VAL A 1 121 ? -5.154 3.459 -11.316 1.00 83.31 121 VAL A O 1
ATOM 930 N N . LYS A 1 122 ? -4.649 5.495 -10.521 1.00 84.19 122 LYS A N 1
ATOM 931 C CA . LYS A 1 122 ? -4.047 5.969 -11.775 1.00 84.19 122 LYS A CA 1
ATOM 932 C C . LYS A 1 122 ? -2.817 5.142 -12.160 1.00 84.19 122 LYS A C 1
ATOM 934 O O . LYS A 1 122 ? -2.661 4.799 -13.328 1.00 84.19 122 LYS A O 1
ATOM 939 N N . MET A 1 123 ? -1.969 4.792 -11.192 1.00 86.00 123 MET A N 1
ATOM 940 C CA . MET A 1 123 ? -0.821 3.911 -11.426 1.00 86.00 123 MET A CA 1
ATOM 941 C C . MET A 1 123 ? -1.279 2.524 -11.896 1.00 86.00 123 MET A C 1
ATOM 943 O O . MET A 1 123 ? -0.744 2.022 -12.880 1.00 86.00 123 MET A O 1
ATOM 947 N N . LEU A 1 124 ? -2.327 1.955 -11.286 1.00 79.62 124 LEU A N 1
ATOM 948 C CA . LEU A 1 124 ? -2.927 0.672 -11.683 1.00 79.62 124 LEU A CA 1
ATOM 949 C C . LEU A 1 124 ? -3.528 0.678 -13.096 1.00 79.62 124 LEU A C 1
ATOM 951 O O . LEU A 1 124 ? -3.478 -0.340 -13.781 1.00 79.62 124 LEU A O 1
ATOM 955 N N . GLN A 1 125 ? -4.061 1.806 -13.570 1.00 76.19 125 GLN A N 1
ATOM 956 C CA . GLN A 1 125 ? -4.572 1.925 -14.945 1.00 76.19 125 GLN A CA 1
ATOM 957 C C . GLN A 1 125 ? -3.470 1.797 -16.007 1.00 76.19 125 GLN A C 1
ATOM 959 O O . GLN A 1 125 ? -3.762 1.430 -17.144 1.00 76.19 125 GLN A O 1
ATOM 964 N N . GLY A 1 126 ? -2.211 2.072 -15.648 1.00 68.56 126 GLY A N 1
ATOM 965 C CA . GLY A 1 126 ? -1.056 1.876 -16.527 1.00 68.56 126 GLY A CA 1
ATOM 966 C C . GLY A 1 126 ? -0.731 0.404 -16.806 1.00 68.56 126 GLY A C 1
ATOM 967 O O . GLY A 1 126 ? 0.033 0.105 -17.725 1.00 68.56 126 GLY A O 1
ATOM 968 N N . PHE A 1 127 ? -1.322 -0.527 -16.054 1.00 69.38 127 PHE A N 1
ATOM 969 C CA . PHE A 1 127 ? -1.118 -1.957 -16.229 1.00 69.38 127 PHE A CA 1
ATOM 970 C C . PHE A 1 127 ? -2.042 -2.495 -17.325 1.00 69.38 127 PHE A C 1
ATOM 972 O O . PHE A 1 127 ? -3.254 -2.274 -17.308 1.00 69.38 127 PHE A O 1
ATOM 979 N N . ARG A 1 128 ? -1.482 -3.227 -18.301 1.00 56.75 128 ARG A N 1
ATOM 980 C CA . ARG A 1 128 ? -2.281 -3.853 -19.369 1.00 56.75 128 ARG A CA 1
ATOM 981 C C . ARG A 1 128 ? -3.340 -4.779 -18.757 1.00 56.75 128 ARG A C 1
ATOM 983 O O . ARG A 1 128 ? -3.046 -5.532 -17.833 1.00 56.75 128 ARG A O 1
ATOM 990 N N . LYS A 1 129 ? -4.555 -4.761 -19.322 1.00 53.31 129 LYS A N 1
ATOM 991 C CA . LYS A 1 129 ? -5.670 -5.672 -19.000 1.00 53.31 129 LYS A CA 1
ATOM 992 C C . LYS A 1 129 ? -5.329 -7.127 -19.379 1.00 53.31 129 LYS A C 1
ATOM 994 O O . LYS A 1 129 ? -5.839 -7.651 -20.361 1.00 53.31 129 LYS A O 1
ATOM 999 N N . GLY A 1 130 ? -4.426 -7.766 -18.640 1.00 46.41 130 GLY A N 1
ATOM 1000 C CA . GLY A 1 130 ? -4.030 -9.163 -18.820 1.00 46.41 130 GLY A CA 1
ATOM 1001 C C . GLY A 1 130 ? -2.988 -9.601 -17.784 1.00 46.41 130 GLY A C 1
ATOM 1002 O O . GLY A 1 130 ? -2.071 -8.846 -17.471 1.00 46.41 130 GLY A O 1
ATOM 1003 N N . GLY A 1 131 ? -3.133 -10.812 -17.232 1.00 51.81 131 GLY A N 1
ATOM 1004 C CA . GLY A 1 131 ? -2.281 -11.356 -16.158 1.00 51.81 131 GLY A CA 1
ATOM 1005 C C . GLY A 1 131 ? -2.784 -11.026 -14.744 1.00 51.81 131 GLY A C 1
ATOM 1006 O O . GLY A 1 131 ? -3.965 -10.751 -14.560 1.00 51.81 131 GLY A O 1
ATOM 1007 N N . PHE A 1 132 ? -1.903 -11.007 -13.734 1.00 45.97 132 PHE A N 1
ATOM 1008 C CA . PHE A 1 132 ? -2.237 -10.628 -12.341 1.00 45.97 132 PHE A CA 1
ATOM 1009 C C . PHE A 1 132 ? -2.855 -9.211 -12.208 1.00 45.97 132 PHE A C 1
ATOM 1011 O O . PHE A 1 132 ? -3.561 -8.912 -11.238 1.00 45.97 132 PHE A O 1
ATOM 1018 N N . ALA A 1 133 ? -2.647 -8.344 -13.207 1.00 44.91 133 ALA A N 1
ATOM 1019 C CA . ALA A 1 133 ? -3.320 -7.050 -13.357 1.00 44.91 133 ALA A CA 1
ATOM 1020 C C . ALA A 1 133 ? -4.818 -7.175 -13.708 1.00 44.91 133 ALA A C 1
ATOM 1022 O O . ALA A 1 133 ? -5.600 -6.294 -13.373 1.00 44.91 133 ALA A O 1
ATOM 1023 N N . GLY A 1 134 ? -5.224 -8.291 -14.326 1.00 43.34 134 GLY A N 1
ATOM 1024 C CA . GLY A 1 134 ? -6.617 -8.663 -14.586 1.00 43.34 134 GLY A CA 1
ATOM 1025 C C . GLY A 1 134 ? -7.360 -9.191 -13.357 1.00 43.34 134 GLY A C 1
ATOM 1026 O O . GLY A 1 134 ? -8.580 -9.307 -13.401 1.00 43.34 134 GLY A O 1
ATOM 1027 N N . ILE A 1 135 ? -6.665 -9.428 -12.236 1.00 48.72 135 ILE A N 1
ATOM 1028 C CA . ILE A 1 135 ? -7.300 -9.608 -10.923 1.00 48.72 135 ILE A CA 1
ATOM 1029 C C . ILE A 1 135 ? -7.724 -8.222 -10.410 1.00 48.72 135 ILE A C 1
ATOM 1031 O O . ILE A 1 135 ? -7.312 -7.774 -9.344 1.00 48.72 135 ILE A O 1
ATOM 1035 N N . SER A 1 136 ? -8.487 -7.462 -11.192 1.00 43.78 136 SER A N 1
ATOM 1036 C CA . SER A 1 136 ? -9.341 -6.450 -10.586 1.00 43.78 136 SER A CA 1
ATOM 1037 C C . SER A 1 136 ? -10.293 -7.237 -9.703 1.00 43.78 136 SER A C 1
ATOM 1039 O O . SER A 1 136 ? -11.080 -8.015 -10.232 1.00 43.78 136 SER A O 1
ATOM 1041 N N . ALA A 1 137 ? -10.207 -7.079 -8.380 1.00 42.50 137 ALA A N 1
ATOM 1042 C CA . ALA A 1 137 ? -11.396 -7.290 -7.571 1.00 42.50 137 ALA A CA 1
ATOM 1043 C C . ALA A 1 137 ? -12.439 -6.347 -8.202 1.00 42.50 137 ALA A C 1
ATOM 1045 O O . ALA A 1 137 ? -12.210 -5.133 -8.187 1.00 42.50 137 ALA A O 1
ATOM 1046 N N . PRO A 1 138 ? -13.476 -6.859 -8.895 1.00 42.44 138 PRO A N 1
ATOM 1047 C CA . PRO A 1 138 ? -14.397 -6.034 -9.689 1.00 42.44 138 PRO A CA 1
ATOM 1048 C C . PRO A 1 138 ? -15.255 -5.112 -8.819 1.00 42.44 138 PRO A C 1
ATOM 1050 O O . PRO A 1 138 ? -16.087 -4.357 -9.307 1.00 42.44 138 PRO A O 1
ATOM 1053 N N . SER A 1 139 ? -15.065 -5.200 -7.520 1.00 42.62 139 SER A N 1
ATOM 1054 C CA . SER A 1 139 ? -15.960 -4.738 -6.500 1.00 42.62 139 SER A CA 1
ATOM 1055 C C . SER A 1 139 ? -15.150 -4.681 -5.216 1.00 42.62 139 SER A C 1
ATOM 1057 O O . SER A 1 139 ? -14.101 -5.308 -5.044 1.00 42.62 139 SER A O 1
ATOM 1059 N N . HIS A 1 140 ? -15.666 -3.908 -4.290 1.00 46.59 140 HIS A N 1
ATOM 1060 C CA . HIS A 1 140 ? -15.130 -3.614 -2.971 1.00 46.59 140 HIS A CA 1
ATOM 1061 C C . HIS A 1 140 ? -15.061 -4.865 -2.059 1.00 46.59 140 HIS A C 1
ATOM 1063 O O . HIS A 1 140 ? -14.833 -4.734 -0.867 1.00 46.59 140 HIS A O 1
ATOM 1069 N N . GLU A 1 141 ? -15.253 -6.066 -2.615 1.00 47.66 141 GLU A N 1
ATOM 1070 C CA . GLU A 1 141 ? -15.752 -7.276 -1.956 1.00 47.66 141 GLU A CA 1
ATOM 1071 C C . GLU A 1 141 ? -14.658 -8.134 -1.320 1.00 47.66 141 GLU A C 1
ATOM 1073 O O . GLU A 1 141 ? -14.822 -8.530 -0.173 1.00 47.66 141 GLU A O 1
ATOM 1078 N N . TYR A 1 142 ? -13.504 -8.347 -1.972 1.00 52.00 142 TYR A N 1
ATOM 1079 C CA . TYR A 1 142 ? -12.535 -9.354 -1.490 1.00 52.00 142 TYR A CA 1
ATOM 1080 C C . TYR A 1 142 ? -12.094 -9.134 -0.038 1.00 52.00 142 TYR A C 1
ATOM 1082 O O . TYR A 1 142 ? -11.908 -10.078 0.723 1.00 52.00 142 TYR A O 1
ATOM 1090 N N . PHE A 1 143 ? -11.947 -7.872 0.355 1.00 56.75 143 PHE A N 1
ATOM 1091 C CA . PHE A 1 143 ? -11.623 -7.528 1.730 1.00 56.75 143 PHE A CA 1
ATOM 1092 C C . PHE A 1 143 ? -12.795 -6.936 2.521 1.00 56.75 143 PHE A C 1
ATOM 1094 O O . PHE A 1 143 ? -12.694 -6.860 3.744 1.00 56.75 143 PHE A O 1
ATOM 1101 N N . ALA A 1 144 ? -13.903 -6.552 1.873 1.00 59.75 144 ALA A N 1
ATOM 1102 C CA . ALA A 1 144 ? -15.131 -6.220 2.596 1.00 59.75 144 ALA A CA 1
ATOM 1103 C C . ALA A 1 144 ? -15.744 -7.464 3.241 1.00 59.75 144 ALA A C 1
ATOM 1105 O O . ALA A 1 144 ? -16.232 -7.354 4.356 1.00 59.75 144 ALA A O 1
ATOM 1106 N N . ASP A 1 145 ? -15.640 -8.638 2.615 1.00 64.69 145 ASP A N 1
ATOM 1107 C CA . ASP A 1 145 ? -16.094 -9.899 3.210 1.00 64.69 145 ASP A CA 1
ATOM 1108 C C . ASP A 1 145 ? -15.274 -10.257 4.455 1.00 64.69 145 ASP A C 1
ATOM 1110 O O . ASP A 1 145 ? -15.823 -10.655 5.480 1.00 64.69 145 ASP A O 1
ATOM 1114 N N . VAL A 1 146 ? -13.954 -10.041 4.402 1.00 67.00 146 VAL A N 1
ATOM 1115 C CA . VAL A 1 146 ? -13.061 -10.217 5.559 1.00 67.00 146 VAL A CA 1
ATOM 1116 C C . VAL A 1 146 ? -13.403 -9.214 6.661 1.00 67.00 146 VAL A C 1
ATOM 1118 O O . VAL A 1 146 ? -13.517 -9.595 7.823 1.00 67.00 146 VAL A O 1
ATOM 1121 N N . ALA A 1 147 ? -13.615 -7.943 6.310 1.00 62.72 147 ALA A N 1
ATOM 1122 C CA . ALA A 1 147 ? -14.023 -6.919 7.266 1.00 62.72 147 ALA A CA 1
ATOM 1123 C C . ALA A 1 147 ? -15.390 -7.230 7.896 1.00 62.72 147 ALA A C 1
ATOM 1125 O O . ALA A 1 147 ? -15.544 -7.120 9.109 1.00 62.72 147 ALA A O 1
ATOM 1126 N N . ALA A 1 148 ? -16.364 -7.668 7.096 1.00 66.69 148 ALA A N 1
ATOM 1127 C CA . ALA 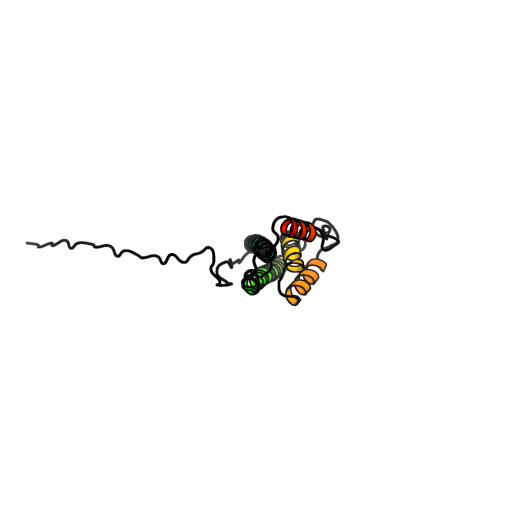A 1 148 ? -17.695 -8.053 7.548 1.00 66.69 148 ALA A CA 1
ATOM 1128 C C . ALA A 1 148 ? -17.650 -9.278 8.469 1.00 66.69 148 ALA A C 1
ATOM 1130 O O . ALA A 1 148 ? -18.332 -9.295 9.491 1.00 66.69 148 ALA A O 1
ATOM 1131 N N . TYR A 1 149 ? -16.817 -10.274 8.149 1.00 73.50 149 TYR A N 1
ATOM 1132 C CA . TYR A 1 149 ? -16.568 -11.413 9.031 1.00 73.50 149 TYR A CA 1
ATOM 1133 C C . TYR A 1 149 ? -15.972 -10.962 10.370 1.00 73.50 149 TYR A C 1
ATOM 1135 O O . TYR A 1 149 ? -16.482 -11.338 11.420 1.00 73.50 149 TYR A O 1
ATOM 1143 N N . ILE A 1 150 ? -14.940 -10.114 10.351 1.00 67.81 150 ILE A N 1
ATOM 1144 C CA . ILE A 1 150 ? -14.297 -9.615 11.575 1.00 67.81 150 ILE A CA 1
ATOM 1145 C C . ILE A 1 150 ? -15.288 -8.831 12.437 1.00 67.81 150 ILE A C 1
ATOM 1147 O O . ILE A 1 150 ? -15.372 -9.086 13.630 1.00 67.81 150 ILE A O 1
ATOM 1151 N N . LEU A 1 151 ? -16.081 -7.937 11.842 1.00 64.50 151 LEU A N 1
ATOM 1152 C CA . LEU A 1 151 ? -17.104 -7.172 12.563 1.00 64.50 151 LEU A CA 1
ATOM 1153 C C . LEU A 1 151 ? -18.213 -8.057 13.149 1.00 64.50 151 LEU A C 1
ATOM 1155 O O . LEU A 1 151 ? -18.809 -7.696 14.161 1.00 64.50 151 LEU A O 1
ATOM 1159 N N . ARG A 1 152 ? -18.499 -9.207 12.525 1.00 73.44 152 ARG A N 1
ATOM 1160 C CA . ARG A 1 152 ? -19.463 -10.185 13.044 1.00 73.44 152 ARG A CA 1
ATOM 1161 C C . ARG A 1 152 ? -18.924 -10.928 14.266 1.00 73.44 152 ARG A C 1
ATOM 1163 O O . ARG A 1 152 ? -19.670 -11.125 15.217 1.00 73.44 152 ARG A O 1
ATOM 1170 N N . GLU A 1 153 ? -17.669 -11.367 14.219 1.00 77.81 153 GLU A N 1
ATOM 1171 C CA . GLU A 1 153 ? -17.062 -12.182 15.283 1.00 77.81 153 GLU A CA 1
ATOM 1172 C C . GLU A 1 153 ? -16.487 -11.338 16.435 1.00 77.81 153 GLU A C 1
ATOM 1174 O O . GLU A 1 153 ? -16.411 -11.812 17.566 1.00 77.81 153 GLU A O 1
ATOM 1179 N N . TYR A 1 154 ? -16.109 -10.086 16.166 1.00 70.94 154 TYR A N 1
ATOM 1180 C CA . TYR A 1 154 ? -15.513 -9.153 17.127 1.00 70.94 154 TYR A CA 1
ATOM 1181 C C . TYR A 1 154 ? -16.269 -7.815 17.122 1.00 70.94 154 TYR A C 1
ATOM 1183 O O . TYR A 1 154 ? -15.746 -6.809 16.633 1.00 70.94 154 TYR A O 1
ATOM 1191 N N . PRO A 1 155 ? -17.515 -7.778 17.628 1.00 62.72 155 PRO A N 1
ATOM 1192 C CA . PRO A 1 155 ? -18.269 -6.537 17.712 1.00 62.72 155 PRO A CA 1
ATOM 1193 C C . PRO A 1 155 ? -17.555 -5.564 18.656 1.00 62.72 155 PRO A C 1
ATOM 1195 O O . PRO A 1 155 ? -17.271 -5.893 19.806 1.00 62.72 155 PRO A O 1
ATOM 1198 N N . VAL A 1 156 ? -17.264 -4.355 18.173 1.00 61.44 156 VAL A N 1
ATOM 1199 C CA . VAL A 1 156 ? -16.755 -3.275 19.026 1.00 61.44 156 VAL A CA 1
ATOM 1200 C C . VAL A 1 156 ? -17.877 -2.898 19.988 1.00 61.44 156 VAL A C 1
ATOM 1202 O O . VAL A 1 156 ? -18.919 -2.403 19.554 1.00 61.44 156 VAL A O 1
ATOM 1205 N N . GLU A 1 157 ? -17.696 -3.178 21.280 1.00 58.56 157 GLU A N 1
ATOM 1206 C CA . GLU A 1 157 ? -18.634 -2.745 22.315 1.00 58.56 157 GLU A CA 1
ATOM 1207 C C . GLU A 1 157 ? -18.758 -1.218 22.239 1.00 58.56 157 GLU A C 1
ATOM 1209 O O . GLU A 1 157 ? -17.775 -0.487 22.371 1.00 58.56 157 GLU A O 1
ATOM 1214 N N . GLY A 1 158 ? -19.965 -0.745 21.923 1.00 49.44 158 GLY A N 1
ATOM 1215 C CA . GLY A 1 158 ? -20.246 0.675 21.771 1.00 49.44 158 GLY A CA 1
ATOM 1216 C C . GLY A 1 158 ? -19.998 1.405 23.085 1.00 49.44 158 GLY A C 1
ATOM 1217 O O . GLY A 1 158 ? -20.627 1.088 24.093 1.00 49.44 158 GLY A O 1
ATOM 1218 N N . THR A 1 159 ? -19.085 2.372 23.052 1.00 40.78 159 THR A N 1
ATOM 1219 C CA . THR A 1 159 ? -18.965 3.422 24.070 1.00 40.78 159 THR A CA 1
ATOM 1220 C C . THR A 1 159 ? -20.113 4.408 23.959 1.00 40.78 159 THR A C 1
ATOM 1222 O O . THR A 1 159 ? -20.367 4.844 22.809 1.00 40.78 159 THR A O 1
#

Sequence (159 aa):
MLYVSLKEDQSPSISEPEEDDATSLNPRHFMLPYTDIPSAALVSLYDAANISLLRLLHLVSPTASLYDARIQQHTQSILSAHEMIIAKSSSEPGRGSIMMVQQLKIAALWSSSSQQRAVAVKMLQGFRKGGFAGISAPSHEYFADVAAYILREYPVEGT

Organism: NCBI:txid398673